Protein AF-A0A838KYM1-F1 (afdb_monomer_lite)

Foldseek 3Di:
DDDPPDLPPAQDDDDDDDDDDDDDDDDDDDDDPPPPPPPPPDDPPQDADPPFDDQPPLQWDADPVCNVATDGFDGDRDQDDPPDDFDKDWDQDFPDGRTFGFTFIAGSSRHTPDGDGDPDPDKGKADFDWDADPNAIWTWIAMPPAKIFTAHSVRHTDDMDGDD

Radius of gyration: 19.62 Å; chains: 1; bounding box: 48×48×48 Å

Secondary structure (DSSP, 8-state):
------TTSSS----------------------------------PPPPTTSPPPPTTSB---SS-TT--PBP----SPPPTTSPP--EEE-PPTTSSS--EEEEE-TT--EEEEEEPPSSS--EEEEEEEEETTEEEEEEEETTTEEEEE-TTS-EEEEEE--

pLDDT: mean 75.32, std 22.05, range [31.56, 98.19]

Structure (mmCIF, N/CA/C/O backbone):
data_AF-A0A838KYM1-F1
#
_entry.id   AF-A0A838KYM1-F1
#
loop_
_atom_site.group_PDB
_atom_site.id
_atom_site.type_symbol
_atom_site.label_atom_id
_atom_site.label_alt_id
_atom_site.label_comp_id
_atom_site.label_asym_id
_atom_site.label_entity_id
_atom_site.label_seq_id
_atom_site.pdbx_PDB_ins_code
_atom_site.Cartn_x
_atom_site.Cartn_y
_atom_site.Cartn_z
_atom_site.occupancy
_atom_site.B_iso_or_equiv
_atom_site.auth_seq_id
_atom_site.auth_comp_id
_atom_site.auth_asym_id
_atom_site.auth_atom_id
_atom_site.pdbx_PDB_model_num
ATOM 1 N N . MET A 1 1 ? -10.713 -29.733 -6.285 1.00 34.12 1 MET A N 1
ATOM 2 C CA . MET A 1 1 ? -11.755 -28.776 -5.848 1.00 34.12 1 MET A CA 1
ATOM 3 C C . MET A 1 1 ? -11.078 -27.491 -5.395 1.00 34.12 1 MET A C 1
ATOM 5 O O . MET A 1 1 ? -10.390 -27.517 -4.388 1.00 34.12 1 MET A O 1
ATOM 9 N N . GLY A 1 2 ? -11.191 -26.406 -6.165 1.00 41.28 2 GLY A N 1
ATOM 10 C CA . GLY A 1 2 ? -10.509 -25.141 -5.869 1.00 41.28 2 GLY A CA 1
ATOM 11 C C . GLY A 1 2 ? -11.298 -24.267 -4.897 1.00 41.28 2 GLY A C 1
ATOM 12 O O . GLY A 1 2 ? -12.396 -23.818 -5.224 1.00 41.28 2 GLY A O 1
ATOM 13 N N . SER A 1 3 ? -10.733 -23.989 -3.724 1.00 39.88 3 SER A N 1
ATOM 14 C CA . SER A 1 3 ? -11.212 -22.923 -2.847 1.00 39.88 3 SER A CA 1
ATOM 15 C C . SER A 1 3 ? -10.664 -21.586 -3.356 1.00 39.88 3 SER A C 1
ATOM 17 O O . SER A 1 3 ? -9.530 -21.200 -3.091 1.00 39.88 3 SER A O 1
ATOM 19 N N . ARG A 1 4 ? -11.475 -20.843 -4.118 1.00 40.88 4 ARG A N 1
ATOM 20 C CA . ARG A 1 4 ? -11.193 -19.426 -4.385 1.00 40.88 4 ARG A CA 1
ATOM 21 C C . ARG A 1 4 ? -11.361 -18.662 -3.073 1.00 40.88 4 ARG A C 1
ATOM 23 O O . ARG A 1 4 ? -12.481 -18.328 -2.681 1.00 40.88 4 ARG A O 1
ATOM 30 N N . PHE A 1 5 ? -10.254 -18.415 -2.379 1.00 47.91 5 PHE A N 1
ATOM 31 C CA . PHE A 1 5 ? -10.232 -17.559 -1.199 1.00 47.91 5 PHE A CA 1
ATOM 32 C C . PHE A 1 5 ? -10.692 -16.156 -1.601 1.00 47.91 5 PHE A C 1
ATOM 34 O O . PHE A 1 5 ? -10.025 -15.417 -2.318 1.00 47.91 5 PHE A O 1
ATOM 41 N N . THR A 1 6 ? -11.919 -15.828 -1.210 1.00 56.97 6 THR A N 1
ATOM 42 C CA . THR A 1 6 ? -12.557 -14.558 -1.545 1.00 56.97 6 THR A CA 1
ATOM 43 C C . THR A 1 6 ? -12.130 -13.517 -0.511 1.00 56.97 6 THR A C 1
ATOM 45 O O . THR A 1 6 ? -12.077 -13.824 0.680 1.00 56.97 6 THR A O 1
ATOM 48 N N . ARG A 1 7 ? -11.868 -12.290 -0.983 1.00 50.12 7 ARG A N 1
ATOM 49 C CA . ARG A 1 7 ? -11.319 -11.074 -0.331 1.00 50.12 7 ARG A CA 1
ATOM 50 C C . ARG A 1 7 ? -11.794 -10.716 1.097 1.00 50.12 7 ARG A C 1
ATOM 52 O O . ARG A 1 7 ? -11.293 -9.766 1.673 1.00 50.12 7 ARG A O 1
ATOM 59 N N . ARG A 1 8 ? -12.758 -11.436 1.675 1.00 44.00 8 ARG A N 1
ATOM 60 C CA . ARG A 1 8 ? -13.417 -11.128 2.955 1.00 44.00 8 ARG A CA 1
ATOM 61 C C . ARG A 1 8 ? -12.850 -11.852 4.182 1.00 44.00 8 ARG A C 1
ATOM 63 O O . ARG A 1 8 ? -13.277 -11.535 5.282 1.00 44.00 8 ARG A O 1
ATOM 70 N N . ARG A 1 9 ? -11.942 -12.825 4.032 1.00 50.03 9 ARG A N 1
ATOM 71 C CA . ARG A 1 9 ? -11.491 -13.670 5.164 1.00 50.03 9 ARG A CA 1
ATOM 72 C C . ARG A 1 9 ? -10.142 -13.300 5.788 1.00 50.03 9 ARG A C 1
ATOM 74 O O . ARG A 1 9 ? -9.769 -13.940 6.758 1.00 50.03 9 ARG A O 1
ATOM 81 N N . PHE A 1 10 ? -9.429 -12.304 5.265 1.00 48.41 10 PHE A N 1
ATOM 82 C CA . PHE A 1 10 ? -8.050 -12.030 5.695 1.00 48.41 10 PHE A CA 1
ATOM 83 C C . PHE A 1 10 ? -7.934 -11.162 6.956 1.00 48.41 10 PHE A C 1
ATOM 85 O O . PHE A 1 10 ? -6.891 -11.122 7.585 1.00 48.41 10 PHE A O 1
ATOM 92 N N . LEU A 1 11 ? -9.002 -10.475 7.343 1.00 53.03 11 LEU A N 1
ATOM 93 C CA . LEU A 1 11 ? -8.914 -9.429 8.355 1.00 53.03 11 LEU A CA 1
ATOM 94 C C . LEU A 1 11 ? -8.917 -9.947 9.814 1.00 53.03 11 LEU A C 1
ATOM 96 O O . LEU A 1 11 ? -8.483 -9.249 10.713 1.00 53.03 11 LEU A O 1
ATOM 100 N N . ALA A 1 12 ? -9.250 -11.215 10.063 1.00 44.78 12 ALA A N 1
ATOM 101 C CA . ALA A 1 12 ? -9.341 -11.757 11.421 1.00 44.78 12 ALA A CA 1
ATOM 102 C C . ALA A 1 12 ? -8.053 -12.470 11.904 1.00 44.78 12 ALA A C 1
ATOM 104 O O . ALA A 1 12 ? -8.041 -13.697 11.938 1.00 44.78 12 ALA A O 1
ATOM 105 N N . ALA A 1 13 ? -6.992 -11.731 12.263 1.00 40.66 13 ALA A N 1
ATOM 106 C CA . ALA A 1 13 ? -5.866 -12.147 13.142 1.00 40.66 13 ALA A CA 1
ATOM 107 C C . ALA A 1 13 ? -4.754 -11.071 13.096 1.00 40.66 13 ALA A C 1
ATOM 109 O O . ALA A 1 13 ? -4.416 -10.630 12.010 1.00 40.66 13 ALA A O 1
ATOM 110 N N . ALA A 1 14 ? -4.075 -10.609 14.148 1.00 45.88 14 ALA A N 1
ATOM 111 C CA . ALA A 1 14 ? -4.062 -10.885 15.579 1.00 45.88 14 ALA A CA 1
ATOM 112 C C . ALA A 1 14 ? -3.405 -9.677 16.292 1.00 45.88 14 ALA A C 1
ATOM 114 O O . ALA A 1 14 ? -2.518 -9.035 15.733 1.00 45.88 14 ALA A O 1
ATOM 115 N N . GLY A 1 15 ? -3.814 -9.394 17.532 1.00 44.09 15 GLY A N 1
ATOM 116 C CA . GLY A 1 15 ? -3.135 -8.464 18.439 1.00 44.09 15 GLY A CA 1
ATOM 117 C C . GLY A 1 15 ? -2.455 -9.202 19.598 1.00 44.09 15 GLY A C 1
ATOM 118 O O . GLY A 1 15 ? -3.043 -10.137 20.135 1.00 44.09 15 GLY A O 1
ATOM 119 N N . ALA A 1 16 ? -1.237 -8.775 19.954 1.00 39.81 16 ALA A N 1
ATOM 120 C CA . ALA A 1 16 ? -0.478 -8.962 21.213 1.00 39.81 16 ALA A CA 1
ATOM 121 C C . ALA A 1 16 ? 0.994 -8.593 20.904 1.00 39.81 16 ALA A C 1
ATOM 123 O O . ALA A 1 16 ? 1.484 -8.992 19.859 1.00 39.81 16 ALA A O 1
ATOM 124 N N . GLY A 1 17 ? 1.805 -7.868 21.675 1.00 36.81 17 GLY A N 1
ATOM 125 C CA . GLY A 1 17 ? 1.766 -7.300 23.020 1.00 36.81 17 GLY A CA 1
ATOM 126 C C . GLY A 1 17 ? 3.050 -6.456 23.233 1.00 36.81 17 GLY A C 1
ATOM 127 O O . GLY A 1 17 ? 3.904 -6.395 22.353 1.00 36.81 17 GLY A O 1
ATOM 128 N N . ALA A 1 18 ? 3.140 -5.779 24.384 1.00 45.25 18 ALA A N 1
ATOM 129 C CA . ALA A 1 18 ? 4.149 -4.789 24.818 1.00 45.25 18 ALA A CA 1
ATOM 130 C C . ALA A 1 18 ? 5.627 -5.282 24.783 1.00 45.25 18 ALA A C 1
ATOM 132 O O . ALA A 1 18 ? 5.858 -6.479 24.702 1.00 45.25 18 ALA A O 1
ATOM 133 N N . THR A 1 19 ? 6.674 -4.437 24.841 1.00 37.12 19 THR A N 1
ATOM 134 C CA . THR A 1 19 ? 7.174 -3.793 26.083 1.00 37.12 19 THR A CA 1
ATOM 135 C C . THR A 1 19 ? 8.187 -2.648 25.868 1.00 37.12 19 THR A C 1
ATOM 137 O O . THR A 1 19 ? 8.991 -2.655 24.943 1.00 37.12 19 THR A O 1
ATOM 140 N N . TYR A 1 20 ? 8.156 -1.717 26.829 1.00 40.72 20 TYR A N 1
ATOM 141 C CA . TYR A 1 20 ? 9.060 -0.602 27.159 1.00 40.72 20 TYR A CA 1
ATOM 142 C C . TYR A 1 20 ? 10.577 -0.875 27.109 1.00 40.72 20 TYR A C 1
ATOM 144 O O . TYR A 1 20 ? 11.006 -1.928 27.564 1.00 40.72 20 TYR A O 1
ATOM 152 N N . PHE A 1 21 ? 11.370 0.166 26.795 1.00 47.53 21 PHE A N 1
ATOM 153 C CA . PHE A 1 21 ? 12.615 0.511 27.513 1.00 47.53 21 PHE A CA 1
ATOM 154 C C . PHE A 1 21 ? 12.870 2.034 27.512 1.00 47.53 21 PHE A C 1
ATOM 156 O O . PHE A 1 21 ? 12.551 2.733 26.553 1.00 47.53 21 PHE A O 1
ATOM 163 N N . ALA A 1 22 ? 13.393 2.530 28.639 1.00 44.06 22 ALA A N 1
ATOM 164 C CA . ALA A 1 22 ? 13.545 3.937 29.014 1.00 44.06 22 ALA A CA 1
ATOM 165 C C . ALA A 1 22 ? 14.936 4.542 28.687 1.00 44.06 22 ALA A C 1
ATOM 167 O O . ALA A 1 22 ? 15.890 3.830 28.392 1.00 44.06 22 ALA A O 1
ATOM 168 N N . LEU A 1 23 ? 14.990 5.879 28.772 1.00 45.00 23 LEU A N 1
ATOM 169 C CA . LEU A 1 23 ? 16.038 6.862 28.426 1.00 45.00 23 LEU A CA 1
ATOM 170 C C . LEU A 1 23 ? 17.443 6.679 29.041 1.00 45.00 23 LEU A C 1
ATOM 172 O O . LEU A 1 23 ? 17.567 6.335 30.213 1.00 45.00 23 LEU A O 1
ATOM 176 N N . ALA A 1 24 ? 18.469 7.171 28.327 1.00 41.69 24 ALA A N 1
ATOM 177 C CA . ALA A 1 24 ? 19.608 7.887 28.922 1.00 41.69 24 ALA A CA 1
ATOM 178 C C . ALA A 1 24 ? 20.232 8.895 27.929 1.00 41.69 24 ALA A C 1
ATOM 180 O O . ALA A 1 24 ? 20.519 8.563 26.782 1.00 41.69 24 ALA A O 1
ATOM 181 N N . ASN A 1 25 ? 20.425 10.134 28.394 1.00 43.59 25 ASN A N 1
ATOM 182 C CA . ASN A 1 25 ? 21.080 11.242 27.695 1.00 43.59 25 ASN A CA 1
ATOM 183 C C . ASN A 1 25 ? 22.608 11.125 27.783 1.00 43.59 25 ASN A C 1
ATOM 185 O O . ASN A 1 25 ? 23.127 10.974 28.887 1.00 43.59 25 ASN A O 1
ATOM 189 N N . THR A 1 26 ? 23.322 11.377 26.683 1.00 46.19 26 THR A N 1
ATOM 190 C CA . THR A 1 26 ? 24.679 11.947 26.730 1.00 46.19 26 THR A CA 1
ATOM 191 C C . THR A 1 26 ? 24.860 12.958 25.602 1.00 46.19 26 THR A C 1
ATOM 193 O O . THR A 1 26 ? 24.786 12.620 24.423 1.00 46.19 26 THR A O 1
ATOM 196 N N . VAL A 1 27 ? 25.089 14.206 26.004 1.00 44.75 27 VAL A N 1
ATOM 197 C CA . VAL A 1 27 ? 25.560 15.329 25.189 1.00 44.75 27 VAL A CA 1
ATOM 198 C C . VAL A 1 27 ? 26.987 15.040 24.712 1.00 44.75 27 VAL A C 1
ATOM 200 O O . VAL A 1 27 ? 27.835 14.666 25.518 1.00 44.75 27 VAL A O 1
ATOM 203 N N . GLY A 1 28 ? 27.257 15.246 23.422 1.00 31.56 28 GLY A N 1
ATOM 204 C CA . GLY A 1 28 ? 28.598 15.154 22.843 1.00 31.56 28 GLY A CA 1
ATOM 205 C C . GLY A 1 28 ? 28.582 15.389 21.334 1.00 31.56 28 GLY A C 1
ATOM 206 O O . GLY A 1 28 ? 28.394 14.456 20.560 1.00 31.56 28 GLY A O 1
ATOM 207 N N . CYS A 1 29 ? 28.746 16.647 20.925 1.00 37.19 29 CYS A N 1
ATOM 208 C CA . CYS A 1 29 ? 28.952 17.051 19.536 1.00 37.19 29 CYS A CA 1
ATOM 209 C C . CYS A 1 29 ? 30.419 16.845 19.135 1.00 37.19 29 CYS A C 1
ATOM 211 O O . CYS A 1 29 ? 31.281 17.488 19.717 1.00 37.19 29 CYS A O 1
ATOM 213 N N . GLU A 1 30 ? 30.681 16.015 18.123 1.00 35.19 30 GLU A N 1
ATOM 214 C CA . GLU A 1 30 ? 31.435 16.386 16.909 1.00 35.19 30 GLU A CA 1
ATOM 215 C C . GLU A 1 30 ? 31.404 15.213 15.905 1.00 35.19 30 GLU A C 1
ATOM 217 O O . GLU A 1 30 ? 31.655 14.068 16.293 1.00 35.19 30 GLU A O 1
ATOM 222 N N . PRO A 1 31 ? 31.065 15.446 14.623 1.00 39.16 31 PRO A N 1
ATOM 223 C CA . PRO A 1 31 ? 30.991 14.389 13.625 1.00 39.16 31 PRO A CA 1
ATOM 224 C C . PRO A 1 31 ? 32.370 14.148 12.989 1.00 39.16 31 PRO A C 1
ATOM 226 O O . PRO A 1 31 ? 32.905 15.049 12.343 1.00 39.16 31 PRO A O 1
ATOM 229 N N . PRO A 1 32 ? 32.954 12.939 13.069 1.00 36.22 32 PRO A N 1
ATOM 230 C CA . PRO A 1 32 ? 34.033 12.594 12.163 1.00 36.22 32 PRO A CA 1
ATOM 231 C C . PRO A 1 32 ? 33.436 12.372 10.768 1.00 36.22 32 PRO A C 1
ATOM 233 O O . PRO A 1 32 ? 32.704 11.406 10.535 1.00 36.22 32 PRO A O 1
ATOM 236 N N . GLU A 1 33 ? 33.769 13.263 9.831 1.00 40.78 33 GLU A N 1
ATOM 237 C CA . GLU A 1 33 ? 33.625 13.038 8.394 1.00 40.78 33 GLU A CA 1
ATOM 238 C C . GLU A 1 33 ? 34.401 11.777 7.996 1.00 40.78 33 GLU A C 1
ATOM 240 O O . GLU A 1 33 ? 35.567 11.806 7.601 1.00 40.78 33 GLU A O 1
ATOM 245 N N . ARG A 1 34 ? 33.745 10.621 8.085 1.00 34.47 34 ARG A N 1
ATOM 246 C CA . ARG A 1 34 ? 34.216 9.411 7.428 1.00 34.47 34 ARG A CA 1
ATOM 247 C C . ARG A 1 34 ? 33.546 9.356 6.070 1.00 34.47 34 ARG A C 1
ATOM 249 O O . ARG A 1 34 ? 32.480 8.770 5.913 1.00 34.47 34 ARG A O 1
ATOM 256 N N . SER A 1 35 ? 34.201 9.969 5.087 1.00 42.78 35 SER A N 1
ATOM 257 C CA . SER A 1 35 ? 33.939 9.726 3.671 1.00 42.78 35 SER A CA 1
ATOM 258 C C . SER A 1 35 ? 34.205 8.246 3.377 1.00 42.78 35 SER A C 1
ATOM 260 O O . SER A 1 35 ? 35.302 7.832 2.997 1.00 42.78 35 SER A O 1
ATOM 262 N N . SER A 1 36 ? 33.206 7.399 3.622 1.00 41.44 36 SER A N 1
ATOM 263 C CA . SER A 1 36 ? 33.169 6.056 3.079 1.00 41.44 36 SER A CA 1
ATOM 264 C C . SER A 1 36 ? 32.778 6.203 1.615 1.00 41.44 36 SER A C 1
ATOM 266 O O . SER A 1 36 ? 31.612 6.330 1.252 1.00 41.44 36 SER A O 1
ATOM 268 N N . LYS A 1 37 ? 33.785 6.167 0.737 1.00 35.97 37 LYS A N 1
ATOM 269 C CA . LYS A 1 37 ? 33.588 5.676 -0.629 1.00 35.97 37 LYS A CA 1
ATOM 270 C C . LYS A 1 37 ? 32.997 4.274 -0.505 1.00 35.97 37 LYS A C 1
ATOM 272 O O . LYS A 1 37 ? 33.731 3.289 -0.425 1.00 35.97 37 LYS A O 1
ATOM 277 N N . VAL A 1 38 ? 31.671 4.189 -0.453 1.00 36.34 38 VAL A N 1
ATOM 278 C CA . VAL A 1 38 ? 30.939 2.954 -0.694 1.00 36.34 38 VAL A CA 1
ATOM 279 C C . VAL A 1 38 ? 31.266 2.605 -2.137 1.00 36.34 38 VAL A C 1
ATOM 281 O O . VAL A 1 38 ? 30.712 3.165 -3.081 1.00 36.34 38 VAL A O 1
ATOM 284 N N . LYS A 1 39 ? 32.264 1.731 -2.314 1.00 34.31 39 LYS A N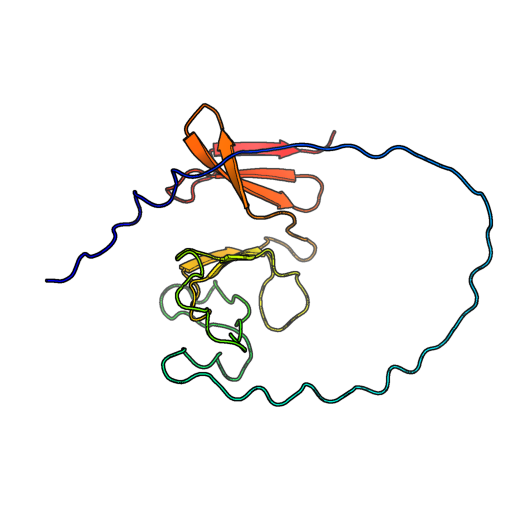 1
ATOM 285 C CA . LYS A 1 39 ? 32.407 0.970 -3.550 1.00 34.31 39 LYS A CA 1
ATOM 286 C C . LYS A 1 39 ? 31.029 0.375 -3.787 1.00 34.31 39 LYS A C 1
ATOM 288 O O . LYS A 1 39 ? 30.550 -0.354 -2.924 1.00 34.31 39 LYS A O 1
ATOM 293 N N . SER A 1 40 ? 30.396 0.754 -4.895 1.00 45.53 40 SER A N 1
ATOM 294 C CA . SER A 1 40 ? 29.165 0.137 -5.371 1.00 45.53 40 SER A CA 1
ATOM 295 C C . SER A 1 40 ? 29.441 -1.360 -5.488 1.00 45.53 40 SER A C 1
ATOM 297 O O . SER A 1 40 ? 30.044 -1.832 -6.450 1.00 45.53 40 SER A O 1
ATOM 299 N N . SER A 1 41 ? 29.127 -2.092 -4.421 1.00 45.59 41 SER A N 1
ATOM 300 C CA . SER A 1 41 ? 29.052 -3.537 -4.432 1.00 45.59 41 SER A CA 1
ATOM 301 C C . SER A 1 41 ? 27.926 -3.831 -5.399 1.00 45.59 41 SER A C 1
ATOM 303 O O . SER A 1 41 ? 26.780 -3.469 -5.123 1.00 45.59 41 SER A O 1
ATOM 305 N N . GLY A 1 42 ? 28.283 -4.373 -6.566 1.00 48.19 42 GLY A N 1
ATOM 306 C CA . GLY A 1 42 ? 27.316 -4.766 -7.578 1.00 48.19 42 GLY A CA 1
ATOM 307 C C . GLY A 1 42 ? 26.179 -5.512 -6.899 1.00 48.19 42 GLY A C 1
ATOM 308 O O . GLY A 1 42 ? 26.428 -6.372 -6.050 1.00 48.19 42 GLY A O 1
ATOM 309 N N . THR A 1 43 ? 24.947 -5.122 -7.215 1.00 48.09 43 THR A N 1
ATOM 310 C CA . THR A 1 43 ? 23.765 -5.831 -6.743 1.00 48.09 43 THR A CA 1
ATOM 311 C C . THR A 1 43 ? 23.985 -7.320 -7.007 1.00 48.09 43 THR A C 1
ATOM 313 O O . THR A 1 43 ? 24.350 -7.682 -8.134 1.00 48.09 43 THR A O 1
ATOM 316 N N . PRO A 1 44 ? 23.864 -8.194 -5.991 1.00 48.38 44 PRO A N 1
ATOM 317 C CA . PRO A 1 44 ? 23.935 -9.622 -6.242 1.00 48.38 44 PRO A CA 1
ATOM 318 C C . PRO A 1 44 ? 22.912 -9.938 -7.333 1.00 48.38 44 PRO A C 1
ATOM 320 O O . PRO A 1 44 ? 21.763 -9.507 -7.249 1.00 48.38 44 PRO A O 1
ATOM 323 N N . LYS A 1 45 ? 23.346 -10.623 -8.398 1.00 52.09 45 LYS A N 1
ATOM 324 C CA . LYS A 1 45 ? 22.427 -11.148 -9.412 1.00 52.09 45 LYS A CA 1
ATOM 325 C C . LYS A 1 45 ? 21.596 -12.231 -8.736 1.00 52.09 45 LYS A C 1
ATOM 327 O O . LYS A 1 45 ? 22.010 -13.387 -8.685 1.00 52.09 45 LYS A O 1
ATOM 332 N N . ILE A 1 46 ? 20.469 -11.826 -8.170 1.00 62.34 46 ILE A N 1
ATOM 333 C CA . ILE A 1 46 ? 19.453 -12.732 -7.660 1.00 62.34 46 ILE A CA 1
ATOM 334 C C . ILE A 1 46 ? 18.886 -13.460 -8.881 1.00 62.34 46 ILE A C 1
ATOM 336 O O . ILE A 1 46 ? 18.650 -12.865 -9.936 1.00 62.34 46 ILE A O 1
ATOM 340 N N . ARG A 1 47 ? 18.808 -14.788 -8.795 1.00 64.75 47 ARG A N 1
ATOM 341 C CA . ARG A 1 47 ? 18.218 -15.603 -9.855 1.00 64.75 47 ARG A CA 1
ATOM 342 C C . ARG A 1 47 ? 16.708 -15.633 -9.606 1.00 64.75 47 ARG A C 1
ATOM 344 O O . ARG A 1 47 ? 16.330 -16.015 -8.502 1.00 64.75 47 ARG A O 1
ATOM 351 N N . PRO A 1 48 ? 15.864 -15.295 -10.598 1.00 62.72 48 PRO A N 1
ATOM 352 C CA . PRO A 1 48 ? 14.418 -15.324 -10.419 1.00 62.72 48 PRO A CA 1
ATOM 353 C C . PRO A 1 48 ? 13.935 -16.714 -9.997 1.00 62.72 48 PRO A C 1
ATOM 355 O O . PRO A 1 48 ? 14.365 -17.721 -10.575 1.00 62.72 48 PRO A O 1
ATOM 358 N N . LEU A 1 49 ? 13.042 -16.754 -9.008 1.00 65.88 49 LEU A N 1
ATOM 359 C CA . LEU A 1 49 ? 12.425 -17.986 -8.523 1.00 65.88 49 LEU A CA 1
ATOM 360 C C . LEU A 1 49 ? 11.488 -18.593 -9.588 1.00 65.88 49 LEU A C 1
ATOM 362 O O . LEU A 1 49 ? 10.779 -17.852 -10.283 1.00 65.88 49 LEU A O 1
ATOM 366 N N . PRO A 1 50 ? 11.453 -19.928 -9.749 1.00 62.78 50 PRO A N 1
ATOM 367 C CA . PRO A 1 50 ? 10.534 -20.587 -10.672 1.00 62.78 50 PRO A CA 1
ATOM 368 C C . PRO A 1 50 ? 9.070 -20.353 -10.267 1.00 62.78 50 PRO A C 1
ATOM 370 O O . PRO A 1 50 ? 8.680 -20.614 -9.138 1.00 62.78 50 PRO A O 1
ATOM 373 N N . GLY A 1 51 ? 8.225 -19.896 -11.195 1.00 60.06 51 GLY A N 1
ATOM 374 C CA . GLY A 1 51 ? 6.791 -19.693 -10.924 1.00 60.06 51 GLY A CA 1
ATOM 375 C C . GLY A 1 51 ? 6.436 -18.374 -10.225 1.00 60.06 51 GLY A C 1
ATOM 376 O O . GLY A 1 51 ? 5.259 -18.138 -9.950 1.00 60.06 51 GLY A O 1
ATOM 377 N N . VAL A 1 52 ? 7.422 -17.504 -9.998 1.00 64.12 52 VAL A N 1
ATOM 378 C CA . VAL A 1 52 ? 7.241 -16.112 -9.571 1.00 64.12 52 VAL A CA 1
ATOM 379 C C . VAL A 1 52 ? 7.307 -15.207 -10.803 1.00 64.12 52 VAL A C 1
ATOM 381 O O . VAL A 1 52 ? 8.167 -15.387 -11.672 1.00 64.12 52 VAL A O 1
ATOM 384 N N . ALA A 1 53 ? 6.385 -14.248 -10.918 1.00 64.56 53 ALA A N 1
ATOM 385 C CA . ALA A 1 53 ? 6.417 -13.286 -12.012 1.00 64.56 53 ALA A CA 1
ATOM 386 C C . ALA A 1 53 ? 7.735 -12.504 -11.959 1.00 64.56 53 ALA A C 1
ATOM 388 O O . ALA A 1 53 ? 8.069 -11.888 -10.949 1.00 64.56 53 ALA A O 1
ATOM 389 N N . SER A 1 54 ? 8.507 -12.531 -13.049 1.00 66.69 54 SER A N 1
ATOM 390 C CA . SER A 1 54 ? 9.710 -11.704 -13.119 1.00 66.69 54 SER A CA 1
ATOM 391 C C . SER A 1 54 ? 9.299 -10.233 -13.078 1.00 66.69 54 SER A C 1
ATOM 393 O O . SER A 1 54 ? 8.401 -9.842 -13.836 1.00 66.69 54 SER A O 1
ATOM 395 N N . PRO A 1 55 ? 9.938 -9.409 -12.229 1.00 72.25 55 PRO A N 1
ATOM 396 C CA . PRO A 1 55 ? 9.629 -7.995 -12.186 1.00 72.25 55 PRO A CA 1
ATOM 397 C C . PRO A 1 55 ? 9.848 -7.382 -13.581 1.00 72.25 55 PRO A C 1
ATOM 399 O O . PRO A 1 55 ? 10.770 -7.782 -14.301 1.00 72.25 55 PRO A O 1
ATOM 402 N N . PRO A 1 56 ? 9.000 -6.430 -14.006 1.00 79.00 56 PRO A N 1
ATOM 403 C CA . PRO A 1 56 ? 9.147 -5.763 -15.293 1.00 79.00 56 PRO A CA 1
ATOM 404 C C . PRO A 1 56 ? 10.561 -5.202 -15.457 1.00 79.00 56 PRO A C 1
ATOM 406 O O . PRO A 1 56 ? 11.121 -4.642 -14.519 1.00 79.00 56 PRO A O 1
ATOM 409 N N . ALA A 1 57 ? 11.119 -5.296 -16.668 1.00 73.00 57 ALA A N 1
ATOM 410 C CA . ALA A 1 57 ? 12.514 -4.934 -16.953 1.00 73.00 57 ALA A CA 1
ATOM 411 C C . ALA A 1 57 ? 12.891 -3.489 -16.561 1.00 73.00 57 ALA A C 1
ATOM 413 O O . ALA A 1 57 ? 14.060 -3.194 -16.336 1.00 73.00 57 ALA A O 1
ATOM 414 N N . GLY A 1 58 ? 11.907 -2.588 -16.468 1.00 78.00 58 GLY A N 1
ATOM 415 C CA . GLY A 1 58 ? 12.091 -1.210 -16.003 1.00 78.00 58 GLY A CA 1
ATOM 416 C C . GLY A 1 58 ? 11.972 -1.013 -14.487 1.00 78.00 58 GLY A C 1
ATOM 417 O O . GLY A 1 58 ? 12.012 0.127 -14.040 1.00 78.00 58 GLY A O 1
ATOM 418 N N . GLY A 1 59 ? 11.762 -2.074 -13.703 1.00 87.25 59 GLY A N 1
ATOM 419 C CA . GLY A 1 59 ? 11.541 -2.006 -12.255 1.00 87.25 59 GLY A CA 1
ATOM 420 C C . GLY A 1 59 ? 10.210 -1.366 -11.848 1.00 87.25 59 GLY A C 1
ATOM 421 O O . GLY A 1 59 ? 10.036 -1.017 -10.686 1.00 87.25 59 GLY A O 1
ATOM 422 N N . VAL A 1 60 ? 9.276 -1.188 -12.789 1.00 90.75 60 VAL A N 1
ATOM 423 C CA . VAL A 1 60 ? 7.988 -0.506 -12.588 1.00 90.75 60 VAL A CA 1
ATOM 424 C C . VAL A 1 60 ? 6.885 -1.261 -13.306 1.00 90.75 60 VAL A C 1
ATOM 426 O O . VAL A 1 60 ? 7.019 -1.584 -14.489 1.00 90.75 60 VAL A O 1
ATOM 429 N N . TRP A 1 61 ? 5.775 -1.502 -12.616 1.00 90.62 61 TRP A N 1
ATOM 430 C CA . TRP A 1 61 ? 4.581 -2.075 -13.227 1.00 90.62 61 TRP A CA 1
ATOM 431 C C . TRP A 1 61 ? 3.854 -1.058 -14.108 1.00 90.62 61 TRP A C 1
ATOM 433 O O . TRP A 1 61 ? 3.740 0.117 -13.766 1.00 90.62 61 TRP A O 1
ATOM 443 N N . ALA A 1 62 ? 3.309 -1.527 -15.230 1.00 90.44 62 ALA A N 1
ATOM 444 C CA . ALA A 1 62 ? 2.459 -0.734 -16.112 1.00 90.44 62 ALA A CA 1
ATOM 445 C C . ALA A 1 62 ? 1.145 -1.479 -16.371 1.00 90.44 62 ALA A C 1
ATOM 447 O O . ALA A 1 62 ? 1.137 -2.556 -16.970 1.00 90.44 62 ALA A O 1
ATOM 448 N N . PHE A 1 63 ? 0.023 -0.896 -15.946 1.00 90.00 63 PHE A N 1
ATOM 449 C CA . PHE A 1 63 ? -1.298 -1.500 -16.123 1.00 90.00 63 PHE A CA 1
ATOM 450 C C . PHE A 1 63 ? -2.044 -0.862 -17.292 1.00 90.00 63 PHE A C 1
ATOM 452 O O . PHE A 1 63 ? -2.195 0.354 -17.360 1.00 90.00 63 PHE A O 1
ATOM 459 N N . ARG A 1 64 ? -2.589 -1.686 -18.194 1.00 91.69 64 ARG A N 1
ATOM 460 C CA . ARG A 1 64 ? -3.378 -1.207 -19.347 1.00 91.69 64 ARG A CA 1
ATOM 461 C C . ARG A 1 64 ? -4.630 -0.435 -18.922 1.00 91.69 64 ARG A C 1
ATOM 463 O O . ARG A 1 64 ? -4.938 0.593 -19.509 1.00 91.69 64 ARG A O 1
ATOM 470 N N . SER A 1 65 ? -5.344 -0.933 -17.914 1.00 92.50 65 SER A N 1
ATOM 471 C CA . SER A 1 65 ? -6.593 -0.343 -17.411 1.00 92.50 65 SER A CA 1
ATOM 472 C C . SER A 1 65 ? -6.375 0.832 -16.457 1.00 92.50 65 SER A C 1
ATOM 474 O O . SER A 1 65 ? -7.290 1.623 -16.240 1.00 92.50 65 SER A O 1
ATOM 476 N N . ARG A 1 66 ? -5.180 0.935 -15.868 1.00 91.75 66 ARG A N 1
ATOM 477 C CA . ARG A 1 66 ? -4.791 1.965 -14.898 1.00 91.75 66 ARG A CA 1
ATOM 478 C C . ARG A 1 66 ? -3.358 2.434 -15.168 1.00 91.75 66 ARG A C 1
ATOM 480 O O . ARG A 1 66 ? -2.471 2.184 -14.355 1.00 91.75 66 ARG A O 1
ATOM 487 N N . PRO A 1 67 ? -3.109 3.099 -16.310 1.00 90.38 67 PRO A N 1
ATOM 488 C CA . PRO A 1 67 ? -1.767 3.559 -16.677 1.00 90.38 67 PRO A CA 1
ATOM 489 C C . PRO A 1 67 ? -1.223 4.633 -15.721 1.00 90.38 67 PRO A C 1
ATOM 491 O O . PRO A 1 67 ? -0.031 4.922 -15.716 1.00 90.38 67 PRO A O 1
ATOM 494 N N . ASP A 1 68 ? -2.091 5.222 -14.897 1.00 89.00 68 ASP A N 1
ATOM 495 C CA . ASP A 1 68 ? -1.734 6.147 -13.827 1.00 89.00 68 ASP A CA 1
ATOM 496 C C . ASP A 1 68 ? -1.080 5.456 -12.616 1.00 89.00 68 ASP A C 1
ATOM 498 O O . ASP A 1 68 ? -0.374 6.118 -11.843 1.00 89.00 68 ASP A O 1
ATOM 502 N N . LEU A 1 69 ? -1.299 4.147 -12.454 1.00 89.12 69 LEU A N 1
ATOM 503 C CA . LEU A 1 69 ? -0.688 3.320 -11.423 1.00 89.12 69 LEU A CA 1
ATOM 504 C C . LEU A 1 69 ? 0.624 2.746 -11.964 1.00 89.12 69 LEU A C 1
ATOM 506 O O . LEU A 1 69 ? 0.636 1.831 -12.781 1.00 89.12 69 LEU A O 1
ATOM 510 N N . ASN A 1 70 ? 1.736 3.299 -11.496 1.00 91.12 70 ASN A N 1
ATOM 511 C CA . ASN A 1 70 ? 3.092 2.873 -11.838 1.00 91.12 70 ASN A CA 1
ATOM 512 C C . ASN A 1 70 ? 3.896 2.523 -10.567 1.00 91.12 70 ASN A C 1
ATOM 514 O O . ASN A 1 70 ? 4.867 3.215 -10.238 1.00 91.12 70 ASN A O 1
ATOM 518 N N . PRO A 1 71 ? 3.459 1.501 -9.802 1.00 92.94 71 PRO A N 1
ATOM 519 C CA . PRO A 1 71 ? 4.158 1.075 -8.600 1.00 92.94 71 PRO A CA 1
ATOM 520 C C . PRO A 1 71 ? 5.524 0.461 -8.928 1.00 92.94 71 PRO A C 1
ATOM 522 O O . PRO A 1 71 ? 5.689 -0.131 -10.004 1.00 92.94 71 PRO A O 1
ATOM 525 N N . PRO A 1 72 ? 6.489 0.560 -8.001 1.00 92.25 72 PRO A N 1
ATOM 526 C CA . PRO A 1 72 ? 7.750 -0.158 -8.105 1.00 92.25 72 PRO A CA 1
ATOM 527 C C . PRO A 1 72 ? 7.504 -1.667 -8.131 1.00 92.25 72 PRO A C 1
ATOM 529 O O . PRO A 1 72 ? 6.593 -2.182 -7.481 1.00 92.25 72 PRO A O 1
ATOM 532 N N . ALA A 1 73 ? 8.329 -2.377 -8.888 1.00 90.94 73 ALA A N 1
ATOM 533 C CA . ALA A 1 73 ? 8.351 -3.827 -8.871 1.00 90.94 73 ALA A CA 1
ATOM 534 C C . ALA A 1 73 ? 9.111 -4.347 -7.647 1.00 90.94 73 ALA A C 1
ATOM 536 O O . ALA A 1 73 ? 10.083 -3.733 -7.203 1.00 90.94 73 ALA A O 1
ATOM 537 N N . VAL A 1 74 ? 8.679 -5.494 -7.129 1.00 89.44 74 VAL A N 1
ATOM 538 C CA . VAL A 1 74 ? 9.341 -6.194 -6.027 1.00 89.44 74 VAL A CA 1
ATOM 539 C C . VAL A 1 74 ? 9.827 -7.534 -6.552 1.00 89.44 74 VAL A C 1
ATOM 541 O O . VAL A 1 74 ? 9.067 -8.275 -7.166 1.00 89.44 74 VAL A O 1
ATOM 544 N N . GLU A 1 75 ? 11.105 -7.822 -6.334 1.00 88.69 75 GLU A N 1
ATOM 545 C CA . GLU A 1 75 ? 11.684 -9.130 -6.618 1.00 88.69 75 GLU A CA 1
ATOM 546 C C . GLU A 1 75 ? 11.661 -9.969 -5.343 1.00 88.69 75 GLU A C 1
ATOM 548 O O . GLU A 1 75 ? 12.198 -9.559 -4.311 1.00 88.69 75 GLU A O 1
ATOM 553 N N . VAL A 1 76 ? 11.050 -11.150 -5.413 1.00 87.88 76 VAL A N 1
ATOM 554 C CA . VAL A 1 76 ? 11.140 -12.141 -4.342 1.00 87.88 76 VAL A CA 1
ATOM 555 C C . VAL A 1 76 ? 12.416 -12.941 -4.572 1.00 87.88 76 VAL A C 1
ATOM 557 O O . VAL A 1 76 ? 12.543 -13.660 -5.560 1.00 87.88 76 VAL A O 1
ATOM 560 N N . ALA A 1 77 ? 13.388 -12.764 -3.683 1.00 89.19 77 ALA A N 1
ATOM 561 C CA . ALA A 1 77 ? 14.704 -13.390 -3.802 1.00 89.19 77 ALA A CA 1
ATOM 562 C C . ALA A 1 77 ? 14.771 -14.793 -3.184 1.00 89.19 77 ALA A C 1
ATOM 564 O O . ALA A 1 77 ? 15.642 -15.587 -3.537 1.00 89.19 77 ALA A O 1
ATOM 565 N N . THR A 1 78 ? 13.858 -15.078 -2.256 1.00 85.69 78 THR A N 1
ATOM 566 C CA . THR A 1 78 ? 13.835 -16.304 -1.460 1.00 85.69 78 THR A CA 1
ATOM 567 C C . THR A 1 78 ? 12.405 -16.813 -1.385 1.00 85.69 78 THR A C 1
ATOM 569 O O . THR A 1 78 ? 11.502 -16.050 -1.046 1.00 85.69 78 THR A O 1
ATOM 572 N N . GLU A 1 79 ? 12.205 -18.090 -1.705 1.00 81.69 79 GLU A N 1
ATOM 573 C CA . GLU A 1 79 ? 10.915 -18.757 -1.525 1.00 81.69 79 GLU A CA 1
ATOM 574 C C . GLU A 1 79 ? 10.542 -18.820 -0.041 1.00 81.69 79 GLU A C 1
ATOM 576 O O . GLU A 1 79 ? 11.396 -19.015 0.827 1.00 81.69 79 GLU A O 1
ATOM 581 N N . ALA A 1 80 ? 9.253 -18.648 0.242 1.00 82.44 80 ALA A N 1
ATOM 582 C CA . ALA A 1 80 ? 8.717 -18.865 1.574 1.00 82.44 80 ALA A CA 1
ATOM 583 C C . ALA A 1 80 ? 8.846 -20.349 1.959 1.00 82.44 80 ALA A C 1
ATOM 585 O O . ALA A 1 80 ? 8.664 -21.232 1.122 1.00 82.44 80 ALA A O 1
ATOM 586 N N . HIS A 1 81 ? 9.143 -20.622 3.228 1.00 86.31 81 HIS A N 1
ATOM 587 C CA . HIS A 1 81 ? 9.107 -21.983 3.760 1.00 86.31 81 HIS A CA 1
ATOM 588 C C . HIS A 1 81 ? 7.657 -22.464 3.927 1.00 86.31 81 HIS A C 1
ATOM 590 O O . HIS A 1 81 ? 6.746 -21.648 4.073 1.00 86.31 81 HIS A O 1
ATOM 596 N N . ASP A 1 82 ? 7.443 -23.782 3.971 1.00 85.44 82 ASP A N 1
ATOM 597 C CA . ASP A 1 82 ? 6.105 -24.385 4.117 1.00 85.44 82 ASP A CA 1
ATOM 598 C C . ASP A 1 82 ? 5.370 -23.961 5.406 1.00 85.44 82 ASP A C 1
ATOM 600 O O . ASP A 1 82 ? 4.142 -24.011 5.471 1.00 85.44 82 ASP A O 1
ATOM 604 N N . ASP A 1 83 ? 6.106 -23.542 6.438 1.00 89.19 83 ASP A N 1
ATOM 605 C CA . ASP A 1 83 ? 5.586 -23.038 7.713 1.00 89.19 83 ASP A CA 1
ATOM 606 C C . ASP A 1 83 ? 5.359 -21.515 7.728 1.00 89.19 83 ASP A C 1
ATOM 608 O O . ASP A 1 83 ? 4.848 -20.967 8.708 1.00 89.19 83 ASP A O 1
ATOM 612 N N . THR A 1 84 ? 5.697 -20.817 6.641 1.00 86.06 84 THR A N 1
ATOM 613 C CA . THR A 1 84 ? 5.445 -19.381 6.512 1.00 86.06 84 THR A CA 1
ATOM 614 C C . THR A 1 84 ? 3.946 -19.137 6.384 1.00 86.06 84 THR A C 1
ATOM 616 O O . THR A 1 84 ? 3.266 -19.710 5.531 1.00 86.06 84 THR A O 1
ATOM 619 N N . ALA A 1 85 ? 3.412 -18.253 7.227 1.00 83.38 85 ALA A N 1
ATOM 620 C CA . ALA A 1 85 ? 2.006 -17.887 7.164 1.00 83.38 85 ALA A CA 1
ATOM 621 C C . ALA A 1 85 ? 1.665 -17.287 5.790 1.00 83.38 85 ALA A C 1
ATOM 623 O O . ALA A 1 85 ? 2.276 -16.311 5.354 1.00 83.38 85 ALA A O 1
ATOM 624 N N . ALA A 1 86 ? 0.656 -17.851 5.126 1.00 82.31 86 ALA A N 1
ATOM 625 C CA . ALA A 1 86 ? 0.133 -17.288 3.890 1.00 82.31 86 ALA A CA 1
ATOM 626 C C . ALA A 1 86 ? -0.459 -15.897 4.149 1.00 82.31 86 ALA A C 1
ATOM 628 O O . ALA A 1 86 ? -1.175 -15.684 5.132 1.00 82.31 86 ALA A O 1
ATOM 629 N N . GLY A 1 87 ? -0.229 -14.957 3.237 1.00 86.19 87 GLY A N 1
ATOM 630 C CA . GLY A 1 87 ? -0.810 -13.634 3.377 1.00 86.19 87 GLY A CA 1
ATOM 631 C C . GLY A 1 87 ? -0.290 -12.616 2.387 1.00 86.19 87 GLY A C 1
ATOM 632 O O . GLY A 1 87 ? 0.387 -12.938 1.415 1.00 86.19 87 GLY A O 1
ATOM 633 N N . TYR A 1 88 ? -0.662 -11.373 2.657 1.00 92.31 88 TYR A N 1
ATOM 634 C CA . TYR A 1 88 ? -0.200 -10.219 1.913 1.00 92.31 88 TYR A CA 1
ATOM 635 C C . TYR A 1 88 ? 0.913 -9.500 2.661 1.00 92.31 88 TYR A C 1
ATOM 637 O O . TYR A 1 88 ? 0.922 -9.458 3.892 1.00 92.31 88 TYR A O 1
ATOM 645 N N . ILE A 1 89 ? 1.806 -8.873 1.903 1.00 93.81 89 ILE A N 1
ATOM 646 C CA . ILE A 1 89 ? 2.890 -8.056 2.437 1.00 93.81 89 ILE A CA 1
ATOM 647 C C . ILE A 1 89 ? 2.529 -6.586 2.219 1.00 93.81 89 ILE A C 1
ATOM 649 O O . ILE A 1 89 ? 2.188 -6.172 1.107 1.00 93.81 89 ILE A O 1
ATOM 653 N N . PHE A 1 90 ? 2.602 -5.803 3.293 1.00 96.00 90 PHE A N 1
ATOM 654 C CA . PHE A 1 90 ? 2.262 -4.384 3.313 1.00 96.00 90 PHE A CA 1
ATOM 655 C C . PHE A 1 90 ? 3.539 -3.556 3.238 1.00 96.00 90 PHE A C 1
ATOM 657 O O . PHE A 1 90 ? 4.451 -3.705 4.048 1.00 96.00 90 PHE A O 1
ATOM 664 N N . LEU A 1 91 ? 3.613 -2.699 2.226 1.00 95.31 91 LEU A N 1
ATOM 665 C CA . LEU A 1 91 ? 4.793 -1.921 1.892 1.00 95.31 91 LEU A CA 1
ATOM 666 C C . LEU A 1 91 ? 4.431 -0.443 1.778 1.00 95.31 91 LEU A C 1
ATOM 668 O O . LEU A 1 91 ? 3.377 -0.077 1.256 1.00 95.31 91 LEU A O 1
ATOM 672 N N . ALA A 1 92 ? 5.364 0.414 2.175 1.00 94.50 92 ALA A N 1
ATOM 673 C CA . ALA A 1 92 ? 5.286 1.849 1.944 1.00 94.50 92 ALA A CA 1
ATOM 674 C C . ALA A 1 92 ? 6.482 2.327 1.102 1.00 94.50 92 ALA A C 1
ATOM 676 O O . ALA A 1 92 ? 7.386 2.959 1.652 1.00 94.50 92 ALA A O 1
ATOM 677 N N . PRO A 1 93 ? 6.561 1.993 -0.207 1.00 91.00 93 PRO A N 1
ATOM 678 C CA . PRO A 1 93 ? 7.695 2.402 -1.019 1.00 91.00 93 PRO A CA 1
ATOM 679 C C . PRO A 1 93 ? 7.853 3.918 -1.028 1.00 91.00 93 PRO A C 1
ATOM 681 O O . PRO A 1 93 ? 6.898 4.669 -1.258 1.00 91.00 93 PRO A O 1
ATOM 684 N N . GLU A 1 94 ? 9.080 4.366 -0.800 1.00 83.25 94 GLU A N 1
ATOM 685 C CA . GLU A 1 94 ? 9.407 5.779 -0.873 1.00 83.25 94 GLU A CA 1
ATOM 686 C C . GLU A 1 94 ? 9.435 6.272 -2.317 1.00 83.25 94 GLU A C 1
ATOM 688 O O . GLU A 1 94 ? 9.677 5.535 -3.277 1.00 83.25 94 GLU A O 1
ATOM 693 N N . LYS A 1 95 ? 9.203 7.571 -2.474 1.00 72.19 95 LYS A N 1
ATOM 694 C CA . LYS A 1 95 ? 9.401 8.243 -3.750 1.00 72.19 95 LYS A CA 1
ATOM 695 C C . LYS A 1 95 ? 10.905 8.381 -4.021 1.00 72.19 95 LYS A C 1
ATOM 697 O O . LYS A 1 95 ? 11.629 8.839 -3.146 1.00 72.19 95 LYS A O 1
ATOM 702 N N . GLY A 1 96 ? 11.360 8.056 -5.235 1.00 60.25 96 GLY A N 1
ATOM 703 C CA . GLY A 1 96 ? 12.756 8.275 -5.659 1.00 60.25 96 GLY A CA 1
ATOM 704 C C . GLY A 1 96 ? 13.438 7.082 -6.335 1.00 60.25 96 GLY A C 1
ATOM 705 O O . GLY A 1 96 ? 14.509 7.256 -6.907 1.00 60.25 96 GLY A O 1
ATOM 706 N N . GLY A 1 97 ? 12.820 5.896 -6.309 1.00 66.38 97 GLY A N 1
ATOM 707 C CA . GLY A 1 97 ? 13.238 4.741 -7.110 1.00 66.38 97 GLY A CA 1
ATOM 708 C C . GLY A 1 97 ? 12.593 4.700 -8.501 1.00 66.38 97 GLY A C 1
ATOM 709 O O . GLY A 1 97 ? 12.026 5.682 -8.985 1.00 66.38 97 GLY A O 1
ATOM 710 N N . ALA A 1 98 ? 12.636 3.527 -9.136 1.00 67.56 98 ALA A N 1
ATOM 711 C CA . ALA A 1 98 ? 11.830 3.243 -10.315 1.00 67.56 98 ALA A CA 1
ATOM 712 C C . ALA A 1 98 ? 10.348 3.155 -9.881 1.00 67.56 98 ALA A C 1
ATOM 714 O O . ALA A 1 98 ? 9.951 2.189 -9.241 1.00 67.56 98 ALA A O 1
ATOM 715 N N . GLY A 1 99 ? 9.531 4.175 -10.178 1.00 81.44 99 GLY A N 1
ATOM 716 C CA . GLY A 1 99 ? 8.078 4.176 -9.911 1.00 81.44 99 GLY A CA 1
ATOM 717 C C . GLY A 1 99 ? 7.597 5.197 -8.869 1.00 81.44 99 GLY A C 1
ATOM 718 O O . GLY A 1 99 ? 8.376 5.964 -8.299 1.00 81.44 99 GLY A O 1
ATOM 719 N N . LYS A 1 100 ? 6.276 5.257 -8.645 1.00 89.06 100 LYS A N 1
ATOM 720 C CA . LYS A 1 100 ? 5.670 6.120 -7.611 1.00 89.06 100 LYS A CA 1
ATOM 721 C C . LYS A 1 100 ? 5.796 5.484 -6.226 1.00 89.06 100 LYS A C 1
ATOM 723 O O . LYS A 1 100 ? 5.558 4.293 -6.069 1.00 89.06 100 LYS A O 1
ATOM 728 N N . GLY A 1 101 ? 6.071 6.307 -5.215 1.00 91.00 101 GLY A N 1
ATOM 729 C CA . GLY A 1 101 ? 5.899 5.908 -3.817 1.00 91.00 101 GLY A CA 1
ATOM 730 C C . GLY A 1 101 ? 4.424 5.872 -3.405 1.00 91.00 101 GLY A C 1
ATOM 731 O O . GLY A 1 101 ? 3.565 6.432 -4.097 1.00 91.00 101 GLY A O 1
ATOM 732 N N . GLY A 1 102 ? 4.119 5.243 -2.273 1.00 93.94 102 GLY A N 1
ATOM 733 C CA . GLY A 1 102 ? 2.748 5.136 -1.768 1.00 93.94 102 GLY A CA 1
ATOM 734 C C . GLY A 1 102 ? 2.530 3.964 -0.824 1.00 93.94 102 GLY A C 1
ATOM 735 O O . GLY A 1 102 ? 3.487 3.372 -0.344 1.00 93.94 102 GLY A O 1
ATOM 736 N N . SER A 1 103 ? 1.265 3.629 -0.580 1.00 96.00 103 SER A N 1
ATOM 737 C CA . SER A 1 103 ? 0.874 2.417 0.148 1.00 96.00 103 SER A CA 1
ATOM 738 C C . SER A 1 103 ? 0.654 1.287 -0.853 1.00 96.00 103 SER A C 1
ATOM 740 O O . SER A 1 103 ? -0.078 1.464 -1.83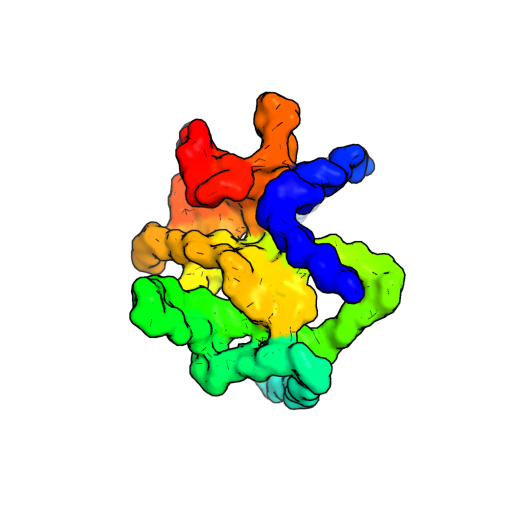2 1.00 96.00 103 SER A O 1
ATOM 742 N N . MET A 1 104 ? 1.283 0.136 -0.637 1.00 96.06 104 MET A N 1
ATOM 743 C CA . MET A 1 104 ? 1.296 -0.974 -1.587 1.00 96.06 104 MET A CA 1
ATOM 744 C C . MET A 1 104 ? 1.101 -2.312 -0.880 1.00 96.06 104 MET A C 1
ATOM 746 O O . MET A 1 104 ? 1.704 -2.563 0.157 1.00 96.06 104 MET A O 1
ATOM 750 N N . ILE A 1 105 ? 0.270 -3.173 -1.461 1.00 96.62 105 ILE A N 1
ATOM 751 C CA . ILE A 1 105 ? 0.066 -4.554 -1.025 1.00 96.62 105 ILE A CA 1
ATOM 752 C C . ILE A 1 105 ? 0.543 -5.471 -2.146 1.00 96.62 105 ILE A C 1
ATOM 754 O O . ILE A 1 105 ? 0.107 -5.302 -3.290 1.00 96.62 105 ILE A O 1
ATOM 758 N N . ILE A 1 106 ? 1.394 -6.436 -1.808 1.00 94.50 106 ILE A N 1
ATOM 759 C CA . ILE A 1 106 ? 1.830 -7.502 -2.717 1.00 94.50 106 ILE A CA 1
ATOM 760 C C . ILE A 1 106 ? 1.465 -8.882 -2.165 1.00 94.50 106 ILE A C 1
ATOM 762 O O . ILE A 1 106 ? 1.207 -9.026 -0.966 1.00 94.50 106 ILE A O 1
ATOM 766 N N . ASP A 1 107 ? 1.432 -9.881 -3.039 1.00 91.00 107 ASP A N 1
ATOM 767 C CA . ASP A 1 107 ? 1.360 -11.289 -2.647 1.00 91.00 107 ASP A CA 1
ATOM 768 C C . ASP A 1 107 ? 2.755 -11.910 -2.424 1.00 91.00 107 ASP A C 1
ATOM 770 O O . ASP A 1 107 ? 3.786 -11.235 -2.495 1.00 91.00 107 ASP A O 1
ATOM 774 N N . ASP A 1 108 ? 2.776 -13.212 -2.142 1.00 88.69 108 ASP A N 1
ATOM 775 C CA . ASP A 1 108 ? 3.975 -14.029 -1.926 1.00 88.69 108 ASP A CA 1
ATOM 776 C C . ASP A 1 108 ? 4.881 -14.153 -3.164 1.00 88.69 108 ASP A C 1
ATOM 778 O O . ASP A 1 108 ? 6.050 -14.517 -3.042 1.00 88.69 108 ASP A O 1
ATOM 782 N N . ARG A 1 109 ? 4.368 -13.810 -4.351 1.00 86.94 109 ARG A N 1
ATOM 783 C CA . ARG A 1 109 ? 5.107 -13.759 -5.619 1.00 86.94 109 ARG A CA 1
ATOM 784 C C . ARG A 1 109 ? 5.557 -12.341 -5.980 1.00 86.94 109 ARG A C 1
ATOM 786 O O . ARG A 1 109 ? 6.111 -12.131 -7.055 1.00 86.94 109 ARG A O 1
ATOM 793 N N . GLY A 1 110 ? 5.321 -11.351 -5.123 1.00 89.56 110 GLY A N 1
ATOM 794 C CA . GLY A 1 110 ? 5.645 -9.958 -5.429 1.00 89.56 110 GLY A CA 1
ATOM 795 C C . GLY A 1 110 ? 4.716 -9.310 -6.459 1.00 89.56 110 GLY A C 1
ATOM 796 O O . GLY A 1 110 ? 5.025 -8.223 -6.959 1.00 89.56 110 GLY A O 1
ATOM 797 N N . GLU A 1 111 ? 3.573 -9.928 -6.774 1.00 90.69 111 GLU A N 1
ATOM 798 C CA . GLU A 1 111 ? 2.563 -9.321 -7.637 1.00 90.69 111 GLU A CA 1
ATOM 799 C C . GLU A 1 111 ? 1.779 -8.250 -6.873 1.00 90.69 111 GLU A C 1
ATOM 801 O O . GLU A 1 111 ? 1.406 -8.418 -5.712 1.00 90.69 111 GLU A O 1
ATOM 806 N N . VAL A 1 112 ? 1.501 -7.122 -7.532 1.00 93.12 112 VAL A N 1
ATOM 807 C CA . VAL A 1 112 ? 0.771 -6.008 -6.912 1.00 93.12 112 VAL A CA 1
ATOM 808 C C . VAL A 1 112 ? -0.715 -6.339 -6.803 1.00 93.12 112 VAL A C 1
ATOM 810 O O . VAL A 1 112 ? -1.421 -6.456 -7.804 1.00 93.12 112 VAL A O 1
ATOM 813 N N . VAL A 1 113 ? -1.208 -6.389 -5.568 1.00 93.81 113 VAL A N 1
ATOM 814 C CA . VAL A 1 113 ? -2.619 -6.627 -5.230 1.00 93.81 113 VAL A CA 1
ATOM 815 C C . VAL A 1 113 ? -3.379 -5.309 -5.111 1.00 93.81 113 VAL A C 1
ATOM 817 O O . VAL A 1 113 ? -4.521 -5.190 -5.562 1.00 93.81 113 VAL A O 1
ATOM 820 N N . TRP A 1 114 ? -2.749 -4.299 -4.510 1.00 95.06 114 TRP A N 1
ATOM 821 C CA . TRP A 1 114 ? -3.316 -2.962 -4.359 1.00 95.06 114 TRP A CA 1
ATOM 822 C C . TRP A 1 114 ? -2.216 -1.909 -4.282 1.00 95.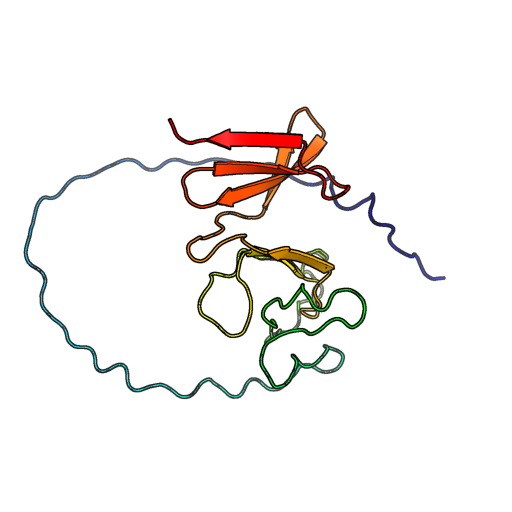06 114 TRP A C 1
ATOM 824 O O . TRP A 1 114 ? -1.159 -2.141 -3.698 1.00 95.06 114 TRP A O 1
ATOM 834 N N . PHE A 1 115 ? -2.478 -0.732 -4.846 1.00 95.31 115 PHE A N 1
ATOM 835 C CA . PHE A 1 115 ? -1.552 0.390 -4.793 1.00 95.31 115 PHE A CA 1
ATOM 836 C C . PHE A 1 115 ? -2.300 1.717 -4.712 1.00 95.31 115 PHE A C 1
ATOM 838 O O . PHE A 1 115 ? -3.146 2.021 -5.560 1.00 95.31 115 PHE A O 1
ATOM 845 N N . ARG A 1 116 ? -1.947 2.529 -3.713 1.00 94.19 116 ARG A N 1
ATOM 846 C CA . ARG A 1 116 ? -2.388 3.916 -3.582 1.00 94.19 116 ARG A CA 1
ATOM 847 C C . ARG A 1 116 ? -1.174 4.841 -3.664 1.00 94.19 116 ARG A C 1
ATOM 849 O O . ARG A 1 116 ? -0.412 4.915 -2.697 1.00 94.19 116 ARG A O 1
ATOM 856 N N . PRO A 1 117 ? -0.992 5.561 -4.782 1.00 92.75 117 PRO A N 1
ATOM 857 C CA . PRO A 1 117 ? 0.152 6.442 -4.946 1.00 92.75 117 PRO A CA 1
ATOM 858 C C . PRO A 1 117 ? 0.073 7.636 -3.991 1.00 92.75 117 PRO A C 1
ATOM 860 O O . PRO A 1 117 ? -1.008 8.155 -3.703 1.00 92.75 117 PRO A O 1
ATOM 863 N N . LEU A 1 118 ? 1.235 8.122 -3.558 1.00 89.62 118 LEU A N 1
ATOM 864 C CA . LEU A 1 118 ? 1.345 9.454 -2.971 1.00 89.62 118 LEU A CA 1
ATOM 865 C C . LEU A 1 118 ? 0.967 10.508 -4.017 1.00 89.62 118 LEU A C 1
ATOM 867 O O . LEU A 1 118 ? 1.442 10.483 -5.157 1.00 89.62 118 LEU A O 1
ATOM 871 N N . HIS A 1 119 ? 0.128 11.457 -3.614 1.00 81.44 119 HIS A N 1
ATOM 872 C CA . HIS A 1 119 ? -0.236 12.596 -4.444 1.00 81.44 119 HIS A CA 1
ATOM 873 C C . HIS A 1 119 ? 0.708 13.759 -4.139 1.00 81.44 119 HIS A C 1
ATOM 875 O O . HIS A 1 119 ? 0.749 14.244 -3.015 1.00 81.44 119 HIS A O 1
ATOM 881 N N . GLY A 1 120 ? 1.452 14.214 -5.149 1.00 74.50 120 GLY A N 1
ATOM 882 C CA . GLY A 1 120 ? 2.260 15.429 -5.063 1.00 74.50 120 GLY A CA 1
ATOM 883 C C . GLY A 1 120 ? 3.758 15.252 -5.350 1.00 74.50 120 GLY A C 1
ATOM 884 O O . GLY A 1 120 ? 4.289 14.135 -5.445 1.00 74.50 120 GLY A O 1
ATOM 885 N N . PRO A 1 121 ? 4.468 16.378 -5.546 1.00 66.75 121 PRO A N 1
ATOM 886 C CA . PRO A 1 121 ? 5.902 16.384 -5.819 1.00 66.75 121 PRO A CA 1
ATOM 887 C C . PRO A 1 121 ? 6.742 15.976 -4.599 1.00 66.75 121 PRO A C 1
ATOM 889 O O . PRO A 1 121 ? 7.817 15.410 -4.784 1.00 66.75 121 PRO A O 1
ATOM 892 N N . TYR A 1 122 ? 6.226 16.149 -3.385 1.00 69.69 122 TYR A N 1
ATOM 893 C CA . TYR A 1 122 ? 6.920 15.847 -2.134 1.00 69.69 122 TYR A CA 1
ATOM 894 C C . TYR A 1 122 ? 5.985 15.038 -1.235 1.00 69.69 122 TYR A C 1
ATOM 896 O O . TYR A 1 122 ? 4.788 15.309 -1.208 1.00 69.69 122 TYR A O 1
ATOM 904 N N . GLY A 1 123 ? 6.503 14.009 -0.565 1.00 83.56 123 GLY A N 1
ATOM 905 C CA . GLY A 1 123 ? 5.659 13.090 0.195 1.00 83.56 123 GLY A CA 1
ATOM 906 C C . GLY A 1 123 ? 6.364 11.781 0.533 1.00 83.56 123 GLY A C 1
ATOM 907 O O . GLY A 1 123 ? 7.133 11.269 -0.281 1.00 83.56 123 GLY A O 1
ATOM 908 N N . ARG A 1 124 ? 6.080 11.228 1.711 1.00 90.81 124 ARG A N 1
ATOM 909 C CA . ARG A 1 124 ? 6.469 9.874 2.132 1.00 90.81 124 ARG A CA 1
ATOM 910 C C . ARG A 1 124 ? 5.278 9.210 2.806 1.00 90.81 124 ARG A C 1
ATOM 912 O O . ARG A 1 124 ? 4.574 9.879 3.555 1.00 90.81 124 ARG A O 1
ATOM 919 N N . THR A 1 125 ? 5.095 7.921 2.555 1.00 93.31 125 THR A N 1
ATOM 920 C CA . THR A 1 125 ? 4.175 7.043 3.283 1.00 93.31 125 THR A CA 1
ATOM 921 C C . THR A 1 125 ? 5.012 6.236 4.263 1.00 93.31 125 THR A C 1
ATOM 923 O O . THR A 1 125 ? 6.118 5.823 3.926 1.00 93.31 125 THR A O 1
ATOM 926 N N . MET A 1 126 ? 4.516 6.036 5.476 1.00 93.31 126 MET A N 1
ATOM 927 C CA . MET A 1 126 ? 5.212 5.331 6.549 1.00 93.31 126 MET A CA 1
ATOM 928 C C . MET A 1 126 ? 4.219 4.461 7.315 1.00 93.31 126 MET A C 1
ATOM 930 O O . MET A 1 126 ? 3.052 4.830 7.446 1.00 93.31 126 MET A O 1
ATOM 934 N N . ASN A 1 127 ? 4.703 3.338 7.849 1.00 94.81 127 ASN A N 1
ATOM 935 C CA . ASN A 1 127 ? 3.938 2.428 8.707 1.00 94.81 127 ASN A CA 1
ATOM 936 C C . ASN A 1 127 ? 2.607 1.996 8.071 1.00 94.81 127 ASN A C 1
ATOM 938 O O . ASN A 1 127 ? 1.552 2.161 8.672 1.00 94.81 127 ASN A O 1
ATOM 942 N N . PHE A 1 128 ? 2.657 1.517 6.822 1.00 97.38 128 PHE A N 1
ATOM 943 C CA . PHE A 1 128 ? 1.477 0.956 6.171 1.00 97.38 128 PHE A CA 1
ATOM 944 C C . PHE A 1 128 ? 1.218 -0.459 6.676 1.00 97.38 128 PHE A C 1
ATOM 946 O O . PHE A 1 128 ? 2.010 -1.360 6.413 1.00 97.38 128 PHE A O 1
ATOM 953 N N . GLU A 1 129 ? 0.113 -0.637 7.391 1.00 96.62 129 GLU A N 1
ATOM 954 C CA . GLU A 1 129 ? -0.209 -1.883 8.080 1.00 96.62 129 GLU A CA 1
ATOM 955 C C . GLU A 1 129 ? -1.722 -2.070 8.257 1.00 96.62 129 GLU A C 1
ATOM 957 O O . GLU A 1 129 ? -2.534 -1.195 7.937 1.00 96.62 129 GLU A O 1
ATOM 962 N N . THR A 1 130 ? -2.104 -3.242 8.761 1.00 96.50 130 THR A N 1
ATOM 963 C CA . THR A 1 130 ? -3.463 -3.518 9.232 1.00 96.50 130 THR A CA 1
ATOM 964 C C . THR A 1 130 ? -3.580 -3.217 10.720 1.00 96.50 130 THR A C 1
ATOM 966 O O . THR A 1 130 ? -2.723 -3.625 11.501 1.00 96.50 130 THR 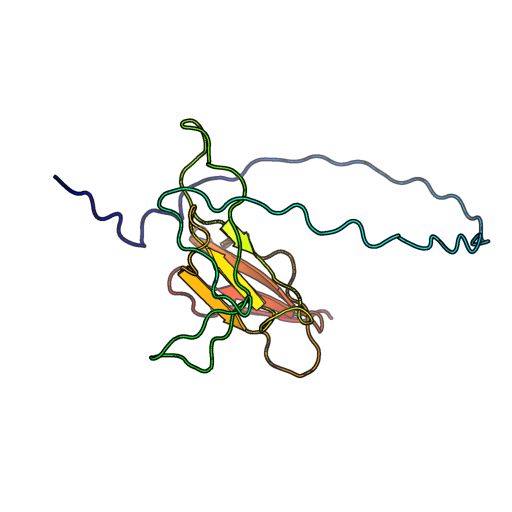A O 1
ATOM 969 N N . GLN A 1 131 ? -4.674 -2.584 11.128 1.00 96.31 131 GLN A N 1
ATOM 970 C CA . GLN A 1 131 ? -5.017 -2.352 12.533 1.00 96.31 131 GLN A CA 1
ATOM 971 C C . GLN A 1 131 ? -6.498 -2.645 12.782 1.00 96.31 131 GLN A C 1
ATOM 973 O O . GLN A 1 131 ? -7.267 -2.805 11.838 1.00 96.31 131 GLN A O 1
ATOM 978 N N . THR A 1 132 ? -6.924 -2.670 14.045 1.00 97.12 132 THR A N 1
ATOM 979 C CA . THR A 1 132 ? -8.344 -2.770 14.410 1.00 97.12 132 T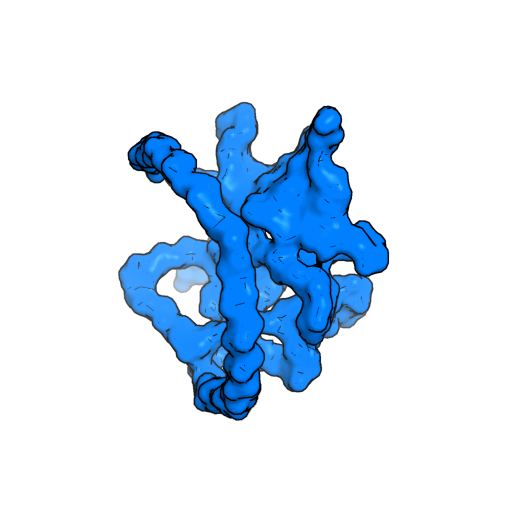HR A CA 1
ATOM 980 C C . THR A 1 132 ? -8.862 -1.409 14.874 1.00 97.12 132 THR A C 1
ATOM 982 O O . THR A 1 132 ? -8.377 -0.841 15.849 1.00 97.12 132 THR A O 1
ATOM 985 N N . TYR A 1 133 ? -9.899 -0.904 14.210 1.00 94.88 133 TYR A N 1
ATOM 986 C CA . TYR A 1 133 ? -10.587 0.337 14.550 1.00 94.88 133 TYR A CA 1
ATOM 987 C C . TYR A 1 133 ? -12.085 0.066 14.718 1.00 94.88 133 TYR A C 1
ATOM 989 O O . TYR A 1 133 ? -12.743 -0.449 13.817 1.00 94.88 133 TYR A O 1
ATOM 997 N N . GLN A 1 134 ? -12.630 0.382 15.898 1.00 95.12 134 GLN A N 1
ATOM 998 C CA . GLN A 1 134 ? -14.034 0.112 16.255 1.00 95.12 134 GLN A CA 1
ATOM 999 C C . GLN A 1 134 ? -14.451 -1.361 16.040 1.00 95.12 134 GLN A C 1
ATOM 1001 O O . GLN A 1 134 ? -15.540 -1.653 15.544 1.00 95.12 134 GLN A O 1
ATOM 1006 N N . GLY A 1 135 ? -13.562 -2.300 16.388 1.00 96.06 135 GLY A N 1
ATOM 1007 C CA . GLY A 1 135 ? -13.802 -3.742 16.243 1.00 96.06 135 GLY A CA 1
ATOM 1008 C C . GLY A 1 135 ? -13.812 -4.247 14.797 1.00 96.06 135 GLY A C 1
ATOM 1009 O O . GLY A 1 135 ? -14.267 -5.360 14.548 1.00 96.06 135 GLY A O 1
ATOM 1010 N N . ARG A 1 136 ? -13.350 -3.435 13.841 1.00 95.31 136 ARG A N 1
ATOM 1011 C CA . ARG A 1 136 ? -13.198 -3.805 12.433 1.00 95.31 136 ARG A CA 1
ATOM 1012 C C . ARG A 1 136 ? -11.760 -3.619 12.011 1.00 95.31 136 ARG A C 1
ATOM 1014 O O . ARG A 1 136 ? -11.124 -2.643 12.401 1.00 95.31 136 ARG A O 1
ATOM 1021 N N . ASP A 1 137 ? -11.281 -4.506 11.167 1.00 95.75 137 ASP A N 1
ATOM 1022 C CA . ASP A 1 137 ? -9.931 -4.376 10.656 1.00 95.75 137 ASP A CA 1
ATOM 1023 C C . ASP A 1 137 ? -9.890 -3.359 9.517 1.00 95.75 137 ASP A C 1
ATOM 1025 O O . ASP A 1 137 ? -10.784 -3.274 8.665 1.00 95.75 137 ASP A O 1
ATOM 1029 N N . VAL A 1 138 ? -8.844 -2.553 9.550 1.00 97.75 138 VAL A N 1
ATOM 1030 C CA . VAL A 1 138 ? -8.640 -1.375 8.722 1.00 97.75 138 VAL A CA 1
ATOM 1031 C C . VAL A 1 138 ? -7.200 -1.334 8.245 1.00 97.75 138 VAL A C 1
ATOM 1033 O O . VAL A 1 138 ? -6.309 -1.933 8.841 1.00 97.75 138 VAL A O 1
ATOM 1036 N N . LEU A 1 139 ? -6.977 -0.602 7.165 1.00 98.19 139 LEU A N 1
ATOM 1037 C CA . LEU A 1 139 ? -5.650 -0.241 6.699 1.00 98.19 139 LEU A CA 1
ATOM 1038 C C . LEU A 1 139 ? -5.285 1.128 7.254 1.00 98.19 139 LEU A C 1
ATOM 1040 O O . LEU A 1 139 ? -6.088 2.058 7.148 1.00 98.19 139 LEU A O 1
ATOM 1044 N N . THR A 1 140 ? -4.080 1.269 7.793 1.00 97.75 140 THR A N 1
ATOM 1045 C CA . THR A 1 140 ? -3.602 2.545 8.326 1.00 97.75 140 THR A CA 1
ATOM 1046 C C . THR A 1 140 ? -2.195 2.863 7.859 1.00 97.75 140 THR A C 1
ATOM 1048 O O . THR A 1 140 ? -1.427 1.972 7.501 1.00 97.75 140 THR A O 1
ATOM 1051 N N . TRP A 1 141 ? -1.889 4.156 7.770 1.00 96.94 141 TRP A N 1
ATOM 1052 C CA . TRP A 1 141 ? -0.540 4.658 7.522 1.00 96.94 141 TRP A CA 1
ATOM 1053 C C . TRP A 1 141 ? -0.426 6.132 7.893 1.00 96.94 141 TRP A C 1
ATOM 1055 O O . TRP A 1 141 ? -1.408 6.879 7.879 1.00 96.94 141 TRP A O 1
ATOM 1065 N N . GLY A 1 142 ? 0.806 6.559 8.156 1.00 95.19 142 GLY A N 1
ATOM 1066 C CA . GLY A 1 142 ? 1.177 7.968 8.172 1.00 95.19 142 GLY A CA 1
ATOM 1067 C C . GLY A 1 142 ? 1.644 8.424 6.790 1.00 95.19 142 GLY A C 1
ATOM 1068 O O . GLY A 1 142 ? 2.290 7.665 6.064 1.00 95.19 142 GLY A O 1
ATOM 1069 N N . GLN A 1 143 ? 1.367 9.669 6.415 1.00 92.50 143 GLN A N 1
ATOM 1070 C CA . GLN A 1 143 ? 1.970 10.301 5.246 1.00 92.50 143 GLN A CA 1
ATOM 1071 C C . GLN A 1 143 ? 2.359 11.753 5.513 1.00 92.50 143 GLN A C 1
ATOM 1073 O O . GLN A 1 143 ? 1.775 12.427 6.356 1.00 92.50 143 GLN A O 1
ATOM 1078 N N . THR A 1 144 ? 3.358 12.260 4.795 1.00 90.38 144 THR A N 1
ATOM 1079 C CA . THR A 1 144 ? 3.724 13.676 4.904 1.00 90.38 144 THR A CA 1
ATOM 1080 C C . THR A 1 144 ? 2.832 14.568 4.026 1.00 90.38 144 THR A C 1
ATOM 1082 O O . THR A 1 144 ? 2.501 14.165 2.909 1.00 90.38 144 THR A O 1
ATOM 1085 N N . PRO A 1 145 ? 2.479 15.784 4.494 1.00 89.56 145 PRO A N 1
ATOM 1086 C CA . PRO A 1 145 ? 2.864 16.382 5.779 1.00 89.56 145 PRO A CA 1
ATOM 1087 C C . PRO A 1 145 ? 1.923 15.988 6.936 1.00 89.56 145 PRO A C 1
ATOM 1089 O O . PRO A 1 145 ? 0.799 16.465 7.011 1.00 89.56 145 PRO A O 1
ATOM 1092 N N . GLY A 1 146 ? 2.413 15.161 7.869 1.00 90.69 146 GLY A N 1
ATOM 1093 C CA . GLY A 1 146 ? 1.781 14.923 9.172 1.00 90.69 146 GLY A CA 1
ATOM 1094 C C . GLY A 1 146 ? 0.372 14.323 9.160 1.00 90.69 146 GLY A C 1
ATOM 1095 O O . GLY A 1 146 ? -0.355 14.526 10.118 1.00 90.69 146 GLY A O 1
ATOM 1096 N N . GLU A 1 147 ? -0.050 13.613 8.120 1.00 93.69 147 GLU A N 1
ATOM 1097 C CA . GLU A 1 147 ? -1.387 13.018 8.064 1.00 93.69 147 GLU A CA 1
ATOM 1098 C C . GLU A 1 147 ? -1.368 11.550 8.501 1.00 93.69 147 GLU A C 1
ATOM 1100 O O . GLU A 1 147 ? -0.449 10.806 8.164 1.00 93.69 147 GLU A O 1
ATOM 1105 N N . TYR A 1 148 ? -2.416 11.107 9.191 1.00 95.88 148 TYR A N 1
ATOM 1106 C CA . TYR A 1 148 ? -2.684 9.704 9.491 1.00 95.88 148 TYR A CA 1
ATOM 1107 C C . TYR A 1 148 ? -4.014 9.296 8.863 1.00 95.88 148 TYR A C 1
ATOM 1109 O O . TYR A 1 148 ? -5.031 9.956 9.083 1.00 95.88 148 TYR A O 1
ATOM 1117 N N . LEU A 1 149 ? -4.011 8.236 8.058 1.00 96.94 149 LEU A N 1
ATOM 1118 C CA . LEU A 1 149 ? -5.165 7.805 7.271 1.00 96.94 149 LEU A CA 1
ATOM 1119 C C . LEU A 1 149 ? -5.659 6.444 7.750 1.00 96.94 149 LEU A C 1
ATOM 1121 O O . LEU A 1 149 ? -4.859 5.573 8.084 1.00 96.94 149 LEU A O 1
ATOM 1125 N N . ILE A 1 150 ? -6.981 6.265 7.732 1.00 97.81 150 ILE A N 1
ATOM 1126 C CA . ILE A 1 150 ? -7.653 4.996 8.019 1.00 97.81 150 ILE A CA 1
ATOM 1127 C C . ILE A 1 150 ? -8.562 4.646 6.845 1.00 97.81 150 ILE A C 1
ATOM 1129 O O . ILE A 1 150 ? -9.394 5.455 6.424 1.00 97.81 150 ILE A O 1
ATOM 1133 N N . PHE A 1 151 ? -8.403 3.435 6.322 1.00 98.00 151 PHE A N 1
ATOM 1134 C CA . PHE A 1 151 ? -9.163 2.889 5.205 1.00 98.00 151 PHE A CA 1
ATOM 1135 C C . PHE A 1 151 ? -9.865 1.591 5.609 1.00 98.00 151 PHE A C 1
ATOM 1137 O O . PHE A 1 151 ? -9.320 0.788 6.362 1.00 98.00 151 PHE A O 1
ATOM 1144 N N . ASP A 1 152 ? -11.067 1.357 5.090 1.00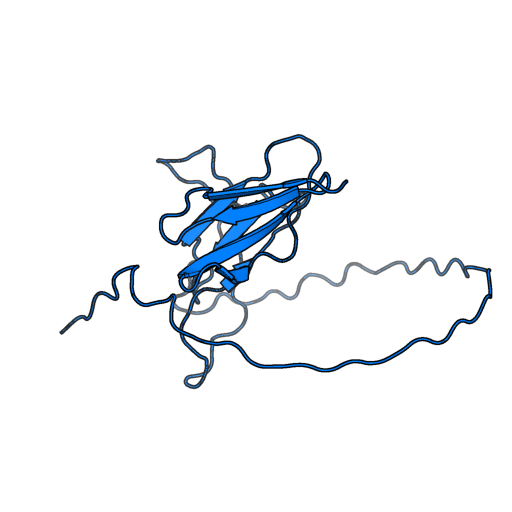 96.44 152 ASP A N 1
ATOM 1145 C CA . ASP A 1 152 ? -11.786 0.101 5.309 1.00 96.44 152 ASP A CA 1
ATOM 1146 C C . ASP A 1 152 ? -11.286 -1.045 4.404 1.00 96.44 152 ASP A C 1
ATOM 1148 O O . ASP A 1 152 ? -10.498 -0.854 3.474 1.00 96.44 152 ASP A O 1
ATOM 1152 N N . GLY A 1 153 ? -11.799 -2.260 4.631 1.00 91.88 153 GLY A N 1
ATOM 1153 C CA . GLY A 1 153 ? -11.502 -3.440 3.805 1.00 91.88 153 GLY A CA 1
ATOM 1154 C C . GLY A 1 153 ? -12.022 -3.378 2.357 1.00 91.88 153 GLY A C 1
ATOM 1155 O O . GLY A 1 153 ? -11.801 -4.310 1.585 1.00 91.88 153 GLY A O 1
ATOM 1156 N N . SER A 1 154 ? -12.722 -2.306 1.971 1.00 94.94 154 SER A N 1
ATOM 1157 C CA . SER A 1 154 ? -13.083 -1.997 0.581 1.00 94.94 154 SER A CA 1
ATOM 1158 C C . SER A 1 154 ? -12.142 -0.969 -0.061 1.00 94.94 154 SER A C 1
ATOM 1160 O O . SER A 1 154 ? -12.383 -0.536 -1.190 1.00 94.94 154 SER A O 1
ATOM 1162 N N . TYR A 1 155 ? -11.049 -0.630 0.632 1.00 94.12 155 TYR A N 1
ATOM 1163 C CA . TYR A 1 155 ? -10.040 0.347 0.232 1.00 94.12 155 TYR A CA 1
ATOM 1164 C C . TYR A 1 155 ? -10.599 1.765 0.081 1.00 94.12 155 TYR A C 1
ATOM 1166 O O . TYR A 1 155 ? -10.166 2.521 -0.794 1.00 94.12 155 TYR A O 1
ATOM 1174 N N . ARG A 1 156 ? -11.550 2.142 0.940 1.00 95.75 156 ARG A N 1
ATOM 1175 C CA . ARG A 1 156 ? -12.097 3.502 1.008 1.00 95.75 156 ARG A CA 1
ATOM 1176 C C . ARG A 1 156 ? -11.632 4.204 2.271 1.00 95.75 156 ARG A C 1
ATOM 1178 O O . ARG A 1 156 ? -11.616 3.599 3.336 1.00 95.75 156 ARG A O 1
ATOM 1185 N N . GLU A 1 157 ? -11.276 5.479 2.138 1.00 96.69 157 GLU A N 1
ATOM 1186 C CA . GLU A 1 157 ? -10.930 6.336 3.273 1.00 96.69 157 GLU A CA 1
ATOM 1187 C C . GLU A 1 157 ? -12.147 6.489 4.189 1.00 96.69 157 GLU A C 1
ATOM 1189 O O . GLU A 1 157 ? -13.231 6.836 3.718 1.00 96.69 157 GLU A O 1
ATOM 1194 N N . ILE A 1 158 ? -11.964 6.226 5.481 1.00 97.62 158 ILE A N 1
ATOM 1195 C CA . ILE A 1 158 ? -13.009 6.374 6.504 1.00 97.62 158 ILE A CA 1
ATOM 1196 C C . ILE A 1 158 ? -12.635 7.384 7.589 1.00 97.62 158 ILE A C 1
ATOM 1198 O O . ILE A 1 158 ? -13.524 7.902 8.260 1.00 97.62 158 ILE A O 1
ATOM 1202 N N . ALA A 1 159 ? -11.345 7.683 7.760 1.00 96.88 159 ALA A N 1
ATOM 1203 C CA . ALA A 1 159 ? -10.886 8.758 8.627 1.00 96.88 159 ALA A CA 1
ATOM 1204 C C . ALA A 1 159 ? -9.521 9.293 8.185 1.00 96.88 159 ALA A C 1
ATOM 1206 O O . ALA A 1 159 ? -8.707 8.575 7.596 1.00 96.88 159 ALA A O 1
ATOM 1207 N N . ARG A 1 160 ? -9.275 10.559 8.526 1.00 95.88 160 ARG A N 1
ATOM 1208 C CA . ARG A 1 160 ? -8.005 11.253 8.335 1.00 95.88 160 ARG A CA 1
ATOM 1209 C C . ARG A 1 160 ? -7.769 12.205 9.496 1.00 95.88 160 ARG A C 1
ATOM 1211 O O . ARG A 1 160 ? -8.671 12.949 9.875 1.00 95.88 160 ARG A O 1
ATOM 1218 N N . PHE A 1 161 ? -6.549 12.206 10.010 1.00 95.12 161 PHE A N 1
ATOM 1219 C CA . PHE A 1 161 ? -6.108 13.086 11.085 1.00 95.12 161 PHE A CA 1
ATOM 1220 C C . PHE A 1 161 ? -4.867 13.844 10.629 1.00 95.12 161 PHE A C 1
ATOM 1222 O O . PHE A 1 161 ? -3.998 13.254 9.996 1.00 95.12 161 PHE A O 1
ATOM 1229 N N . GLY A 1 162 ? -4.787 15.137 10.930 1.00 93.12 162 GLY A N 1
ATOM 1230 C CA . GLY A 1 162 ? -3.570 15.925 10.744 1.00 93.12 162 GLY A CA 1
ATOM 1231 C C . GLY A 1 162 ? -2.789 16.030 12.050 1.00 93.12 162 GLY A C 1
ATOM 1232 O O . GLY A 1 162 ? -3.376 15.994 13.131 1.00 93.12 162 GLY A O 1
ATOM 1233 N N . ALA A 1 163 ? -1.474 16.177 11.947 1.00 79.56 163 ALA A N 1
ATOM 1234 C CA . ALA A 1 163 ? -0.632 16.625 13.041 1.00 79.56 163 ALA A CA 1
ATOM 1235 C C . ALA A 1 163 ? -1.022 18.068 13.394 1.00 79.56 163 ALA A C 1
ATOM 1237 O O . ALA A 1 163 ? -1.202 18.895 12.497 1.00 79.56 163 ALA A O 1
ATOM 1238 N N . ALA A 1 164 ? -1.202 18.324 14.689 1.00 62.69 164 ALA A N 1
ATOM 1239 C CA . ALA A 1 164 ? -1.464 19.653 15.234 1.00 62.69 164 ALA A CA 1
ATOM 1240 C C . ALA A 1 164 ? -0.173 20.469 15.366 1.00 62.69 164 ALA A C 1
ATOM 1242 O O . ALA A 1 164 ? 0.890 19.847 15.602 1.00 62.69 164 ALA A O 1
#

Sequence (164 aa):
MGSRFTRRRFLAAAGAGATYFALANTVGCEPPERSSKVKSSGTPKIRPLPGVASPPAGGVWAFRSRPDLNPPAVEVATEAHDDTAAGYIFLAPEKGGAGKGGSMIIDDRGEVVWFRPLHGPYGRTMNFETQTYQGRDVLTWGQTPGEYLIFDGSYREIARFGAA